Protein AF-A0AA42EDB7-F1 (afdb_monomer)

Foldseek 3Di:
DVVVVVVVVVVVVVVVVPDPPPPPPPDWPCPPPQLVRLCVPPPVVPAVDLLRVLPLHALVRQLVCCPVPPTVDNVSSNRNSVVSVVRNNHDNDPDPPDDD

Radius of gyration: 23.9 Å; Cα contacts (8 Å, |Δi|>4): 80; chains: 1; bounding box: 54×60×37 Å

Secondary structure (DSSP, 8-state):
-HHHHHHHHHHHHHHHS-----------TTTT--HHHHHHHHTTTT-SSHHHHSTTS-HHHHHHHHHHHT-S-HHHHHHHHHHHHHTTTT----------

Mean predicted aligned error: 13.56 Å

Sequence (100 aa):
MSVLVRGIAAACVLACGLAPTGAAAQTDLTAGKTPAQMFSSDCAACHRSPSGLSRGRDPSGVARFLRDHYTSSPANAGALAGYLAGAGGGAATPGPRGRQ

pLDDT: mean 74.89, std 16.47, range [47.59, 94.12]

Stru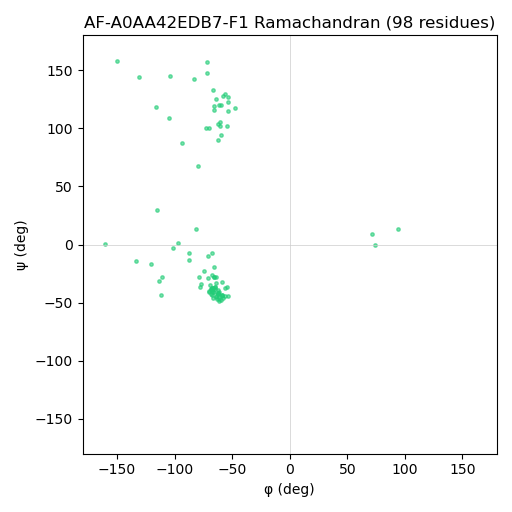cture (mmCIF, N/CA/C/O backbone):
data_AF-A0AA42EDB7-F1
#
_entry.id   AF-A0AA42EDB7-F1
#
loop_
_atom_site.group_PDB
_atom_site.id
_atom_site.type_symbol
_atom_site.label_atom_id
_atom_site.label_alt_id
_atom_site.label_comp_id
_atom_site.label_asym_id
_atom_site.label_entity_id
_atom_site.label_seq_id
_atom_site.pdbx_PDB_ins_code
_atom_site.Cartn_x
_atom_site.Cartn_y
_atom_site.Cartn_z
_atom_site.occupancy
_atom_site.B_iso_or_equiv
_atom_site.auth_seq_id
_atom_site.auth_comp_id
_atom_site.auth_asym_id
_atom_site.auth_atom_id
_atom_site.pdbx_PDB_model_num
ATOM 1 N N . MET A 1 1 ? -32.726 49.858 22.404 1.00 49.66 1 MET A N 1
ATOM 2 C CA . MET A 1 1 ? -33.370 48.743 21.666 1.00 49.66 1 MET A CA 1
ATOM 3 C C . MET A 1 1 ? -32.403 48.106 20.671 1.00 49.66 1 MET A C 1
ATOM 5 O O . MET A 1 1 ? -32.094 46.932 20.803 1.00 49.66 1 MET A O 1
ATOM 9 N N . SER A 1 2 ? -31.843 48.887 19.741 1.00 48.47 2 SER A N 1
ATOM 10 C CA . SER A 1 2 ? -30.972 48.397 18.656 1.00 48.47 2 SER A CA 1
ATOM 11 C C . SER A 1 2 ? -29.610 47.850 19.109 1.00 48.47 2 SER A C 1
ATOM 13 O O . SER A 1 2 ? -29.041 46.991 18.445 1.00 48.47 2 SER A O 1
ATOM 15 N N . VAL A 1 3 ? -29.091 48.315 20.251 1.00 51.44 3 VAL A N 1
ATOM 16 C CA . VAL A 1 3 ? -27.815 47.841 20.826 1.00 51.44 3 VAL A CA 1
ATOM 17 C C . VAL A 1 3 ? -27.979 46.474 21.510 1.00 51.44 3 VAL A C 1
ATOM 19 O O . VAL A 1 3 ? -27.102 45.625 21.395 1.00 51.44 3 VAL A O 1
ATOM 22 N N . LEU A 1 4 ? -29.144 46.222 22.126 1.00 51.22 4 LEU A N 1
ATOM 23 C CA . LEU A 1 4 ? -29.492 44.921 22.714 1.00 51.22 4 LEU A CA 1
ATOM 24 C C . LEU A 1 4 ? -29.668 43.848 21.629 1.00 51.22 4 LEU A C 1
ATOM 26 O O . LEU A 1 4 ? -29.142 42.751 21.759 1.00 51.22 4 LEU A O 1
ATOM 30 N N . VAL A 1 5 ? -30.347 44.189 20.527 1.00 53.94 5 VAL A N 1
ATOM 31 C CA . VAL A 1 5 ? -30.556 43.278 19.386 1.00 53.94 5 VAL A CA 1
ATOM 32 C C . VAL A 1 5 ? -29.229 42.879 18.731 1.00 53.94 5 VAL A C 1
ATOM 34 O O . VAL A 1 5 ? -29.038 41.714 18.392 1.00 53.94 5 VAL A O 1
ATOM 37 N N . ARG A 1 6 ? -28.277 43.815 18.611 1.00 53.97 6 ARG A N 1
ATOM 38 C CA . ARG A 1 6 ? -26.926 43.536 18.092 1.00 53.97 6 ARG A CA 1
ATOM 39 C C . ARG A 1 6 ? -26.098 42.656 19.034 1.00 53.97 6 ARG A C 1
ATOM 41 O O . ARG A 1 6 ? -25.392 41.774 18.557 1.00 53.97 6 ARG A O 1
ATOM 48 N N . GLY A 1 7 ? -26.215 42.861 20.348 1.00 48.16 7 GLY A N 1
ATOM 49 C CA . GLY A 1 7 ? -25.542 42.034 21.355 1.00 48.16 7 GLY A CA 1
ATOM 50 C C . GLY A 1 7 ? -26.060 40.593 21.398 1.00 48.16 7 GLY A C 1
ATOM 51 O O . GLY A 1 7 ? -25.266 39.658 21.453 1.00 48.16 7 GLY A O 1
ATOM 52 N N . ILE A 1 8 ? -27.379 40.403 21.290 1.00 57.78 8 ILE A N 1
ATOM 53 C CA . ILE A 1 8 ? -28.010 39.072 21.250 1.00 57.78 8 ILE A CA 1
ATOM 54 C C . ILE A 1 8 ? -27.658 38.344 19.943 1.00 57.78 8 ILE A C 1
ATOM 56 O O . ILE A 1 8 ? -27.289 37.172 19.973 1.00 57.78 8 ILE A O 1
ATOM 60 N N . ALA A 1 9 ? -27.690 39.042 18.802 1.00 55.59 9 ALA A N 1
ATOM 61 C CA . ALA A 1 9 ? -27.312 38.462 17.514 1.00 55.59 9 ALA A CA 1
ATOM 62 C C . ALA A 1 9 ? -25.841 38.005 17.484 1.00 55.59 9 ALA A C 1
ATOM 64 O O . ALA A 1 9 ? -25.548 36.912 17.004 1.00 55.59 9 ALA A O 1
ATOM 65 N N . ALA A 1 10 ? -24.920 38.796 18.047 1.00 54.41 10 ALA A N 1
ATOM 66 C CA . ALA A 1 10 ? -23.507 38.424 18.141 1.00 54.41 10 ALA A CA 1
ATOM 67 C C . ALA A 1 10 ? -23.278 37.200 19.051 1.00 54.41 10 ALA A C 1
ATOM 69 O O . ALA A 1 10 ? -22.473 36.330 18.719 1.00 54.41 10 ALA A O 1
ATOM 70 N N . ALA A 1 11 ? -24.020 37.088 20.158 1.00 53.72 11 ALA A N 1
ATOM 71 C CA . ALA A 1 11 ? -23.935 35.946 21.068 1.00 53.72 11 ALA A CA 1
ATOM 72 C C . ALA A 1 11 ? -24.457 34.637 20.439 1.00 53.72 11 ALA A C 1
ATOM 74 O O . ALA A 1 11 ? -23.855 33.582 20.631 1.00 53.72 11 ALA A O 1
ATOM 75 N N . CYS A 1 12 ? -25.527 34.692 19.635 1.00 54.41 12 CYS A N 1
ATOM 76 C CA . CYS A 1 12 ? -26.053 33.517 18.930 1.00 54.41 12 CYS A CA 1
ATOM 77 C C . CYS A 1 12 ? -25.105 32.998 17.836 1.00 54.41 12 CYS A C 1
ATOM 79 O O . CYS A 1 12 ? -24.965 31.787 17.677 1.00 54.41 12 CYS A O 1
ATOM 81 N N . VAL A 1 13 ? -24.423 33.890 17.107 1.00 57.53 13 VAL A N 1
ATOM 82 C CA . VAL A 1 13 ? -23.436 33.491 16.086 1.00 57.53 13 VAL A CA 1
ATOM 83 C C . VAL A 1 13 ? -22.216 32.826 16.732 1.00 57.53 13 VAL A C 1
ATOM 85 O O . VAL A 1 13 ? -21.727 31.819 16.223 1.00 57.53 13 VAL A O 1
ATOM 88 N N . LEU A 1 14 ? -21.768 33.326 17.889 1.00 55.03 14 LEU A N 1
ATOM 89 C CA . LEU A 1 14 ? -20.636 32.749 18.618 1.00 55.03 14 LEU A CA 1
ATOM 90 C C . LEU A 1 14 ? -20.963 31.368 19.219 1.00 55.03 14 LEU A C 1
ATOM 92 O O . LEU A 1 14 ? -20.111 30.484 19.228 1.00 55.03 14 LEU A O 1
ATOM 96 N N . ALA A 1 15 ? -22.206 31.152 19.664 1.00 55.50 15 ALA A N 1
ATOM 97 C CA . ALA A 1 15 ? -22.657 29.872 20.215 1.00 55.50 15 ALA A CA 1
ATOM 98 C C . ALA A 1 15 ? -22.881 28.779 19.149 1.00 55.50 15 ALA A C 1
ATOM 100 O O . ALA A 1 15 ? -22.816 27.593 19.464 1.00 55.50 15 ALA A O 1
ATOM 101 N N . CYS A 1 16 ? -23.118 29.151 17.886 1.00 58.34 16 CYS A N 1
ATOM 102 C CA . CYS A 1 16 ? -23.372 28.197 16.800 1.00 58.34 16 CYS A CA 1
ATOM 103 C C . CYS A 1 16 ? -22.085 27.694 16.108 1.00 58.34 16 CYS A C 1
ATOM 105 O O . CYS A 1 16 ? -22.121 26.710 15.375 1.00 58.34 16 CYS A O 1
ATOM 107 N N . GLY A 1 17 ? -20.938 28.341 16.348 1.00 56.81 17 GLY A N 1
ATOM 108 C CA . GLY A 1 17 ? -19.656 27.991 15.720 1.00 56.81 17 GLY A CA 1
ATOM 109 C C . GLY A 1 17 ? -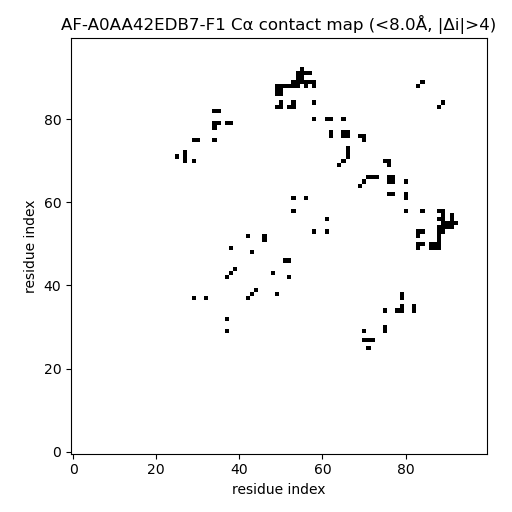18.837 26.913 16.441 1.00 56.81 17 GLY A C 1
ATOM 110 O O . GLY A 1 17 ? -17.814 26.487 15.913 1.00 56.81 17 GLY A O 1
ATOM 111 N N . LEU A 1 18 ? -19.258 26.479 17.634 1.00 58.88 18 LEU A N 1
ATOM 112 C CA . LEU A 1 18 ? -18.481 25.595 18.514 1.00 58.88 18 LEU A CA 1
ATOM 113 C C . LEU A 1 18 ? -19.126 24.219 18.728 1.00 58.88 18 LEU A C 1
ATOM 115 O O . LEU A 1 18 ? -18.937 23.602 19.774 1.00 58.88 18 LEU A O 1
ATOM 119 N N . ALA A 1 19 ? -19.886 23.714 17.754 1.00 61.12 19 ALA A N 1
ATOM 120 C CA . ALA A 1 19 ? -20.246 22.302 17.769 1.00 61.12 19 ALA A CA 1
ATOM 121 C C . ALA A 1 19 ? -18.949 21.494 17.585 1.00 61.12 19 ALA A C 1
ATOM 123 O O . ALA A 1 19 ? -18.322 21.629 16.529 1.00 61.12 19 ALA A O 1
ATOM 124 N N . PRO A 1 20 ? -18.508 20.677 18.565 1.00 58.34 20 PRO A N 1
ATOM 125 C CA . PRO A 1 20 ? -17.450 19.722 18.309 1.00 58.34 20 PRO A CA 1
ATOM 126 C C . PRO A 1 20 ? -17.989 18.802 17.222 1.00 58.34 20 PRO A C 1
ATOM 128 O O . PRO A 1 20 ? -18.873 17.978 17.460 1.00 58.34 20 PRO A O 1
ATOM 131 N N . THR A 1 21 ? -17.500 18.983 16.001 1.00 60.09 21 THR A N 1
ATOM 132 C CA . THR A 1 21 ? -17.603 17.973 14.965 1.00 60.09 21 THR A CA 1
ATOM 133 C C . THR A 1 21 ? -16.810 16.802 15.517 1.00 60.09 21 THR A C 1
ATOM 135 O O . THR A 1 21 ? -15.589 16.748 15.400 1.00 60.09 21 THR A O 1
ATOM 138 N N . GLY A 1 22 ? -17.488 15.918 16.258 1.00 56.31 22 GLY A N 1
ATOM 139 C CA . GLY A 1 22 ? -16.899 14.668 16.705 1.00 56.31 22 GLY A CA 1
ATOM 140 C C . GLY A 1 22 ? -16.233 14.078 15.480 1.00 56.31 22 GLY A C 1
ATOM 141 O O . GLY A 1 22 ? -16.905 13.919 14.461 1.00 56.31 22 GLY A O 1
ATOM 142 N N . ALA A 1 23 ? -14.909 13.915 15.533 1.00 61.16 23 ALA A N 1
ATOM 143 C CA . ALA A 1 23 ? -14.142 13.416 14.411 1.00 61.16 23 ALA A CA 1
ATOM 144 C C . ALA A 1 23 ? -14.786 12.090 14.018 1.00 61.16 23 ALA A C 1
ATOM 146 O O . ALA A 1 23 ? -14.648 11.098 14.734 1.00 61.16 23 ALA A O 1
ATOM 147 N N . ALA A 1 24 ? -15.584 12.102 12.951 1.00 57.59 24 ALA A N 1
ATOM 148 C CA . ALA A 1 24 ? -16.171 10.896 12.420 1.00 57.59 24 ALA A CA 1
ATOM 149 C C . ALA A 1 24 ? -14.965 10.071 11.995 1.00 57.59 24 ALA A C 1
ATOM 151 O O . ALA A 1 24 ? -14.286 10.427 11.031 1.00 57.59 24 ALA A O 1
ATOM 152 N N . ALA A 1 25 ? -14.616 9.063 12.795 1.00 64.00 25 ALA A N 1
ATOM 153 C CA . ALA A 1 25 ? -13.503 8.190 12.488 1.00 64.00 25 ALA A CA 1
ATOM 154 C C . ALA A 1 25 ? -13.760 7.662 11.077 1.00 64.00 25 ALA A C 1
ATOM 156 O O . ALA A 1 25 ? -14.778 7.007 10.842 1.00 64.00 25 ALA A O 1
ATOM 157 N N . GLN A 1 26 ? -12.899 8.030 10.124 1.00 69.75 26 GLN A N 1
ATOM 158 C CA . GLN A 1 26 ? -13.020 7.534 8.761 1.00 69.75 26 GLN A CA 1
ATOM 159 C C . GLN A 1 26 ? -13.063 6.013 8.830 1.00 69.75 26 GLN A C 1
ATOM 161 O O . GLN A 1 26 ? -12.161 5.388 9.391 1.00 69.75 26 GLN A O 1
ATOM 166 N N . THR A 1 27 ? -14.129 5.431 8.287 1.00 76.06 27 THR A N 1
ATOM 167 C CA . THR A 1 27 ? -14.293 3.985 8.255 1.00 76.06 27 THR A CA 1
ATOM 168 C C . THR A 1 27 ? -13.127 3.375 7.490 1.00 76.06 27 THR A C 1
ATOM 170 O O . THR A 1 27 ? -12.909 3.689 6.319 1.00 76.06 27 THR A O 1
ATOM 173 N N . ASP A 1 28 ? -12.367 2.510 8.157 1.00 80.62 28 ASP A N 1
ATOM 174 C CA . ASP A 1 28 ? -11.289 1.770 7.520 1.00 80.62 28 ASP A CA 1
ATOM 175 C C . ASP A 1 28 ? -11.884 0.684 6.615 1.00 80.62 28 ASP A C 1
ATOM 177 O O . ASP A 1 28 ? -12.286 -0.388 7.065 1.00 80.62 28 ASP A O 1
ATOM 181 N N . LEU A 1 29 ? -11.923 0.959 5.312 1.00 83.56 29 LEU A N 1
ATOM 182 C CA . LEU A 1 29 ? -12.414 0.032 4.286 1.00 83.56 29 LEU A CA 1
ATOM 183 C C . LEU A 1 29 ? -11.514 -1.202 4.108 1.00 83.56 29 LEU A C 1
ATOM 185 O O . LEU A 1 29 ? -11.855 -2.123 3.359 1.00 83.56 29 LEU A O 1
ATOM 189 N N . THR A 1 30 ? -10.354 -1.217 4.764 1.00 85.31 30 THR A N 1
ATOM 190 C CA . THR A 1 30 ? -9.417 -2.340 4.766 1.00 85.31 30 THR A CA 1
ATOM 191 C C . THR A 1 30 ? -9.480 -3.183 6.036 1.00 85.31 30 THR A C 1
ATOM 193 O O . THR A 1 30 ? -8.828 -4.226 6.097 1.00 85.31 30 THR A O 1
ATOM 196 N N . ALA A 1 31 ? -10.312 -2.801 7.011 1.00 86.31 31 ALA A N 1
ATOM 197 C CA . ALA A 1 31 ? -10.478 -3.543 8.252 1.00 86.31 31 ALA A CA 1
ATOM 198 C C . ALA A 1 31 ? -10.878 -5.004 7.983 1.00 86.31 31 ALA A C 1
ATOM 200 O O . ALA A 1 31 ? -11.798 -5.294 7.216 1.00 86.31 31 ALA A O 1
ATOM 201 N N . GLY A 1 32 ? -10.158 -5.936 8.612 1.00 87.62 32 GLY A N 1
ATOM 202 C CA . GLY A 1 32 ? -10.413 -7.375 8.498 1.00 87.62 32 GLY A CA 1
ATOM 203 C C . GLY A 1 32 ? -9.993 -8.020 7.171 1.00 87.62 32 GLY A C 1
ATOM 204 O O . GLY A 1 32 ? -10.145 -9.231 7.026 1.00 87.62 32 GLY A O 1
ATOM 205 N N . LYS A 1 33 ? -9.445 -7.265 6.209 1.00 89.75 33 LYS A N 1
ATOM 206 C CA . LYS A 1 33 ? -8.904 -7.834 4.968 1.00 89.75 33 LYS A CA 1
ATOM 207 C C . LYS A 1 33 ? -7.478 -8.340 5.182 1.00 89.75 33 LYS A C 1
ATOM 209 O O . LYS A 1 33 ? -6.662 -7.704 5.843 1.00 89.75 33 LYS A O 1
ATOM 214 N N . THR A 1 34 ? -7.144 -9.461 4.552 1.00 93.38 34 THR A N 1
ATOM 215 C CA . THR A 1 34 ? -5.745 -9.887 4.399 1.00 93.38 34 THR A CA 1
ATOM 216 C C . THR A 1 34 ? -5.017 -8.984 3.390 1.00 93.38 34 THR A C 1
ATOM 218 O O . THR A 1 34 ? -5.664 -8.429 2.497 1.00 93.38 34 THR A O 1
ATOM 221 N N . PRO A 1 35 ? -3.675 -8.886 3.429 1.00 92.12 35 PRO A N 1
ATOM 222 C CA . PRO A 1 35 ? -2.918 -8.097 2.451 1.00 92.12 35 PRO A CA 1
ATOM 223 C C . PRO A 1 35 ? -3.202 -8.460 0.983 1.00 92.12 35 PRO A C 1
ATOM 225 O O . PRO A 1 35 ? -3.285 -7.582 0.127 1.00 92.12 35 PRO A O 1
ATOM 228 N N . ALA A 1 36 ? -3.421 -9.745 0.688 1.00 93.00 36 ALA A N 1
ATOM 229 C CA . ALA A 1 36 ? -3.783 -10.198 -0.654 1.00 93.00 36 ALA A CA 1
ATOM 230 C C . ALA A 1 36 ? -5.187 -9.720 -1.073 1.00 93.00 36 ALA A C 1
ATOM 232 O O . ALA A 1 36 ? -5.383 -9.301 -2.213 1.00 93.00 36 ALA A O 1
ATOM 233 N N . GLN A 1 37 ? -6.155 -9.731 -0.150 1.00 93.88 37 GLN A N 1
ATOM 234 C CA . GLN A 1 37 ? -7.492 -9.187 -0.398 1.00 93.88 37 GLN A CA 1
ATOM 235 C C . GLN A 1 37 ? -7.457 -7.672 -0.610 1.00 93.88 37 GLN A C 1
ATOM 237 O O . GLN A 1 37 ? -8.117 -7.196 -1.525 1.00 93.88 37 GLN A O 1
ATOM 242 N N . MET A 1 38 ? -6.657 -6.935 0.169 1.00 91.50 38 MET A N 1
ATOM 243 C CA . MET A 1 38 ? -6.452 -5.492 -0.025 1.00 91.50 38 MET A CA 1
ATOM 244 C C . MET A 1 38 ? -5.883 -5.192 -1.419 1.00 91.50 38 MET A C 1
ATOM 246 O O . MET A 1 38 ? -6.422 -4.368 -2.154 1.00 91.50 38 MET A O 1
ATOM 250 N N . PHE A 1 39 ? -4.840 -5.920 -1.839 1.00 92.19 39 PHE A N 1
ATOM 251 C CA . PHE A 1 39 ? -4.300 -5.781 -3.193 1.00 92.19 39 PHE A CA 1
ATOM 252 C C . PHE A 1 39 ? -5.371 -6.056 -4.261 1.00 92.19 39 PHE A C 1
ATOM 254 O O . PHE A 1 39 ? -5.510 -5.294 -5.220 1.00 92.19 39 PHE A O 1
ATOM 261 N N . SER A 1 40 ? -6.145 -7.131 -4.089 1.00 93.62 40 SER A N 1
ATOM 262 C CA . SER A 1 40 ? -7.195 -7.504 -5.036 1.00 93.62 40 SER A CA 1
ATOM 263 C C . SER A 1 40 ? -8.326 -6.478 -5.117 1.00 93.62 40 SER A C 1
ATOM 265 O O . SER A 1 40 ? -8.863 -6.297 -6.207 1.00 93.62 40 SER A O 1
ATOM 267 N N . SER A 1 41 ? -8.714 -5.837 -4.008 1.00 91.56 41 SER A N 1
ATOM 268 C CA . SER A 1 41 ? -9.805 -4.857 -4.014 1.00 91.56 41 SER A CA 1
ATOM 269 C C . SER A 1 41 ? -9.388 -3.502 -4.568 1.00 91.56 41 SER A C 1
ATOM 271 O O . SER A 1 41 ? -10.183 -2.875 -5.259 1.00 91.56 41 SER A O 1
ATOM 273 N N . ASP A 1 42 ? -8.159 -3.059 -4.298 1.00 88.75 42 ASP A N 1
ATOM 274 C CA . ASP A 1 42 ? -7.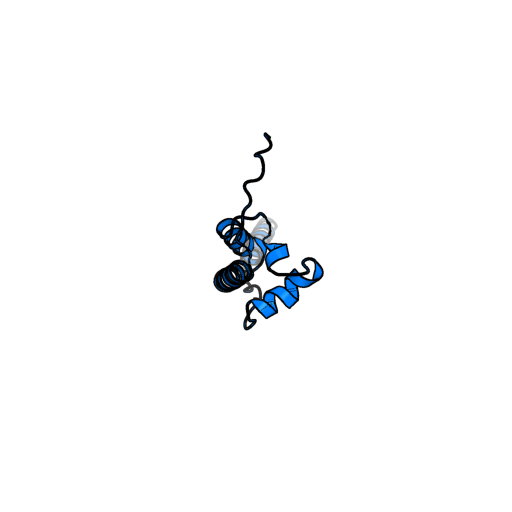811 -1.648 -4.493 1.00 88.75 42 ASP A CA 1
ATOM 275 C C . ASP A 1 42 ? -6.658 -1.412 -5.480 1.00 88.75 42 ASP A C 1
ATOM 277 O O . ASP A 1 42 ? -6.478 -0.299 -5.967 1.00 88.75 42 ASP A O 1
ATOM 281 N N . CYS A 1 43 ? -5.858 -2.434 -5.797 1.00 91.31 43 CYS A N 1
ATOM 282 C CA . CYS A 1 43 ? -4.693 -2.295 -6.679 1.00 91.31 43 CYS A CA 1
ATOM 283 C C . CYS A 1 43 ? -4.854 -3.053 -8.001 1.00 91.31 43 CYS A C 1
ATOM 285 O O . CYS A 1 43 ? -4.337 -2.612 -9.030 1.00 91.31 43 CYS A O 1
ATOM 287 N N . ALA A 1 44 ? -5.573 -4.180 -7.991 1.00 93.81 44 ALA A N 1
ATOM 288 C CA . ALA A 1 44 ? -5.634 -5.110 -9.120 1.00 93.81 44 ALA A CA 1
ATOM 289 C C . ALA A 1 44 ? -6.312 -4.545 -10.381 1.00 93.81 44 ALA A C 1
ATOM 291 O O . ALA A 1 44 ? -6.070 -5.046 -11.479 1.00 93.81 44 ALA A O 1
ATOM 292 N N . ALA A 1 45 ? -7.113 -3.481 -10.246 1.00 94.12 45 ALA A N 1
ATOM 293 C CA . ALA A 1 45 ? -7.710 -2.782 -11.383 1.00 94.12 45 ALA A CA 1
ATOM 294 C C . ALA A 1 45 ? -6.653 -2.129 -12.296 1.00 94.12 45 ALA A C 1
ATOM 296 O O . ALA A 1 45 ? -6.831 -2.086 -13.511 1.00 94.12 45 ALA A O 1
ATOM 297 N N . CYS A 1 46 ? -5.540 -1.665 -11.719 1.00 94.12 46 CYS A N 1
ATOM 298 C CA . CYS A 1 46 ? -4.461 -0.992 -12.449 1.00 94.12 46 CYS A CA 1
ATOM 299 C C . CYS A 1 46 ? -3.178 -1.831 -12.517 1.00 94.12 46 CYS A C 1
ATOM 301 O O . CYS A 1 46 ? -2.395 -1.702 -13.457 1.00 94.12 46 CYS A O 1
ATOM 303 N N . HIS A 1 47 ? -2.946 -2.707 -11.538 1.00 92.56 47 HIS A N 1
ATOM 304 C CA . HIS A 1 47 ? -1.730 -3.505 -11.434 1.00 92.56 47 HIS A CA 1
ATOM 305 C C . HIS A 1 47 ? -2.039 -4.990 -11.557 1.00 92.56 47 HIS A C 1
ATOM 307 O O . HIS A 1 47 ? -2.689 -5.581 -10.703 1.00 92.56 47 HIS A O 1
ATOM 313 N N . ARG A 1 48 ? -1.487 -5.632 -12.591 1.00 92.62 48 ARG A N 1
ATOM 314 C CA . ARG A 1 48 ? -1.713 -7.063 -12.842 1.00 92.62 48 ARG A CA 1
ATOM 315 C C . ARG A 1 48 ? -1.162 -7.972 -11.737 1.00 92.62 48 ARG A C 1
ATOM 317 O O . ARG A 1 48 ? -1.661 -9.079 -11.562 1.00 92.62 48 ARG A O 1
ATOM 324 N N . SER A 1 49 ? -0.123 -7.536 -11.025 1.00 92.00 49 SER A N 1
ATOM 325 C CA . SER A 1 49 ? 0.498 -8.299 -9.941 1.00 92.00 49 SER A CA 1
ATOM 326 C C . SER A 1 49 ? 1.099 -7.390 -8.860 1.00 92.00 49 SER A C 1
ATOM 328 O O . SER A 1 49 ? 1.449 -6.241 -9.159 1.00 92.00 49 SER A O 1
ATOM 330 N N . PRO A 1 50 ? 1.288 -7.904 -7.628 1.00 91.00 50 PRO A N 1
ATOM 331 C CA . PRO A 1 50 ? 1.964 -7.191 -6.542 1.00 91.00 50 PRO A CA 1
ATOM 332 C C . PRO A 1 50 ? 3.354 -6.681 -6.933 1.00 91.00 50 PRO A C 1
ATOM 334 O O . PRO A 1 50 ? 3.679 -5.517 -6.716 1.00 91.00 50 PRO A O 1
ATOM 337 N N . SER A 1 51 ? 4.151 -7.512 -7.608 1.00 88.75 51 SER A N 1
ATOM 338 C CA . SER A 1 51 ? 5.492 -7.136 -8.069 1.00 88.75 51 SER A CA 1
ATOM 339 C C . SER A 1 51 ? 5.451 -6.029 -9.129 1.00 88.75 51 SER A C 1
ATOM 341 O O . SER A 1 51 ? 6.399 -5.259 -9.249 1.00 88.75 51 SER A O 1
ATOM 343 N N . GLY A 1 52 ? 4.365 -5.935 -9.907 1.00 88.81 52 GLY A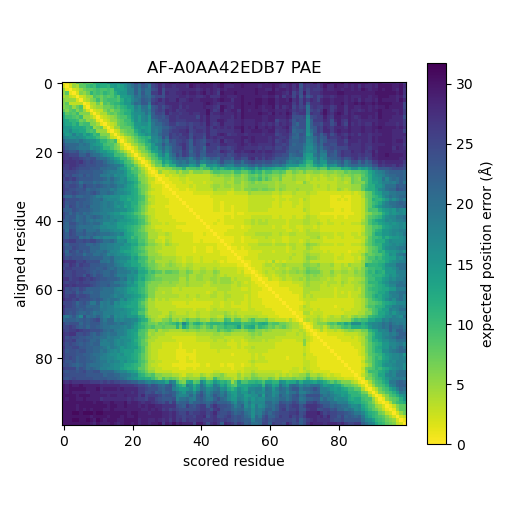 N 1
ATOM 344 C CA . GLY A 1 52 ? 4.137 -4.858 -10.871 1.00 88.81 52 G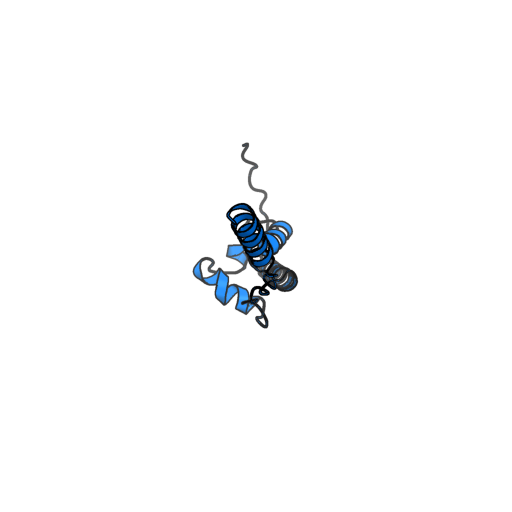LY A CA 1
ATOM 345 C C . GLY A 1 52 ? 3.824 -3.508 -10.217 1.00 88.81 52 GLY A C 1
ATOM 346 O O . GLY A 1 52 ? 4.167 -2.477 -10.786 1.00 88.81 52 GLY A O 1
ATOM 347 N N . LEU A 1 53 ? 3.224 -3.504 -9.023 1.00 88.69 53 LEU A N 1
ATOM 348 C CA . LEU A 1 53 ? 2.965 -2.289 -8.239 1.00 88.69 53 LEU A CA 1
ATOM 349 C C . LEU A 1 53 ? 4.261 -1.682 -7.678 1.00 88.69 53 LEU A C 1
ATOM 351 O O . LEU A 1 53 ? 4.442 -0.467 -7.693 1.00 88.69 53 LEU A O 1
ATOM 3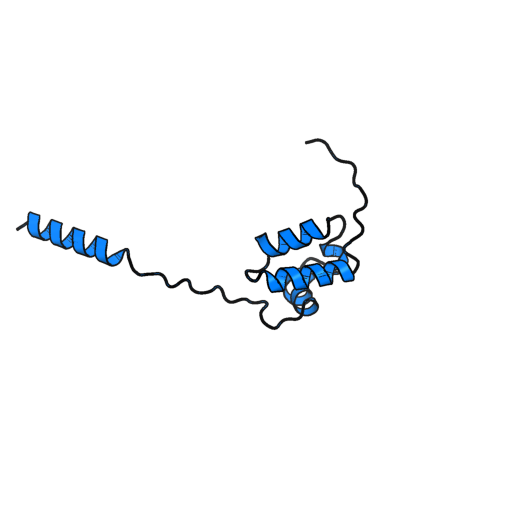55 N N . SER A 1 54 ? 5.180 -2.525 -7.207 1.00 86.31 54 SER A N 1
ATOM 356 C CA . SER A 1 54 ? 6.429 -2.112 -6.550 1.00 86.31 54 SER A CA 1
ATOM 357 C C . SER A 1 54 ? 7.656 -2.090 -7.469 1.00 86.31 54 SER A C 1
ATOM 359 O O . SER A 1 54 ? 8.766 -1.826 -7.007 1.00 86.31 54 SER A O 1
ATOM 361 N N . ARG A 1 55 ? 7.508 -2.411 -8.759 1.00 84.38 55 ARG A N 1
ATOM 362 C CA . ARG A 1 55 ? 8.646 -2.534 -9.684 1.00 84.38 55 ARG A CA 1
ATOM 363 C C . ARG A 1 55 ? 9.451 -1.231 -9.747 1.00 84.38 55 ARG A C 1
ATOM 365 O O . ARG A 1 55 ? 8.897 -0.170 -10.014 1.00 84.38 55 ARG A O 1
ATOM 372 N N . GLY A 1 56 ? 10.766 -1.328 -9.536 1.00 81.62 56 GLY A N 1
ATOM 373 C CA . GLY A 1 56 ? 11.682 -0.182 -9.600 1.00 81.62 56 GLY A CA 1
ATOM 374 C C . GLY A 1 56 ? 11.546 0.814 -8.442 1.00 81.62 56 GLY A C 1
ATOM 375 O O . GLY A 1 56 ? 12.142 1.886 -8.500 1.00 81.62 56 GLY A O 1
ATOM 376 N N . ARG A 1 57 ? 10.770 0.486 -7.402 1.00 83.31 57 ARG A N 1
ATOM 377 C CA . ARG A 1 57 ? 10.621 1.298 -6.190 1.00 83.31 57 ARG A CA 1
ATOM 378 C C . ARG A 1 57 ? 11.419 0.675 -5.047 1.00 83.31 57 ARG A C 1
ATOM 380 O O . ARG A 1 57 ? 11.480 -0.545 -4.922 1.00 83.31 57 ARG A O 1
ATOM 387 N N . ASP A 1 58 ? 11.981 1.522 -4.191 1.00 84.75 58 ASP A N 1
ATOM 388 C CA . ASP A 1 58 ? 12.545 1.079 -2.916 1.00 84.75 58 ASP A CA 1
ATOM 389 C C . ASP A 1 58 ? 11.422 0.559 -1.988 1.00 84.75 58 ASP A C 1
ATOM 391 O O . ASP A 1 58 ? 10.402 1.248 -1.848 1.00 84.75 58 ASP A O 1
ATOM 395 N N . PRO A 1 59 ? 11.574 -0.612 -1.336 1.00 81.31 59 PRO A N 1
ATOM 396 C CA . PRO A 1 59 ? 10.554 -1.173 -0.445 1.00 81.31 59 PRO A CA 1
ATOM 397 C C . PRO A 1 59 ? 10.136 -0.233 0.694 1.00 81.31 59 PRO A C 1
ATOM 399 O O . PRO A 1 59 ? 8.950 -0.137 1.020 1.00 81.31 59 PRO A O 1
ATOM 402 N N . SER A 1 60 ? 11.084 0.515 1.264 1.00 83.62 60 SER A N 1
ATOM 403 C CA . SER A 1 60 ? 10.824 1.495 2.328 1.00 83.62 60 SER A CA 1
ATOM 404 C C . SER A 1 60 ? 10.022 2.682 1.792 1.00 83.62 60 SER A C 1
ATOM 406 O O . SER A 1 60 ? 9.105 3.176 2.451 1.00 83.62 60 SER A O 1
ATOM 408 N N . GLY A 1 61 ? 10.326 3.107 0.562 1.00 87.31 61 GLY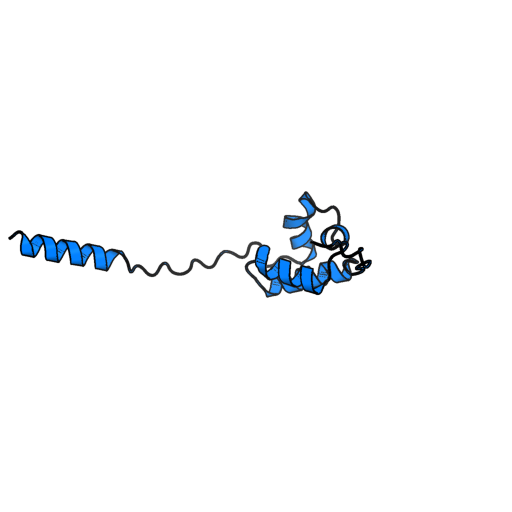 A N 1
ATOM 409 C CA . GLY A 1 61 ? 9.567 4.124 -0.163 1.00 87.31 61 GLY A CA 1
ATOM 410 C C . GLY A 1 61 ? 8.121 3.706 -0.448 1.00 87.31 61 GLY A C 1
ATOM 411 O O . GLY A 1 61 ? 7.203 4.502 -0.249 1.00 87.31 61 GLY A O 1
ATOM 412 N N . VAL A 1 62 ? 7.892 2.451 -0.854 1.00 88.00 62 VAL A N 1
ATOM 413 C CA . VAL A 1 62 ? 6.537 1.898 -1.044 1.00 88.00 62 VAL A CA 1
ATOM 414 C C . VAL A 1 62 ? 5.769 1.876 0.275 1.00 88.00 62 VAL A C 1
ATOM 416 O O . VAL A 1 62 ? 4.633 2.342 0.323 1.00 88.00 62 VAL A O 1
ATOM 419 N N . ALA A 1 63 ? 6.390 1.400 1.357 1.00 83.94 63 ALA A N 1
ATOM 420 C CA . ALA A 1 63 ? 5.758 1.372 2.673 1.00 83.94 63 ALA A CA 1
ATOM 421 C C . ALA A 1 63 ? 5.344 2.775 3.139 1.00 83.94 63 ALA A C 1
ATOM 423 O O . ALA A 1 63 ? 4.225 2.969 3.616 1.00 83.94 63 ALA A O 1
ATOM 424 N N . ARG A 1 64 ? 6.218 3.773 2.951 1.00 87.38 64 ARG A N 1
ATOM 425 C CA . ARG A 1 64 ? 5.897 5.171 3.248 1.00 87.38 64 ARG A CA 1
ATOM 426 C C . ARG A 1 64 ? 4.728 5.672 2.398 1.00 87.38 64 ARG A C 1
ATOM 428 O O . ARG A 1 64 ? 3.786 6.215 2.960 1.00 87.38 64 ARG A O 1
ATOM 435 N N . PHE A 1 65 ? 4.754 5.445 1.084 1.00 90.06 65 PHE A N 1
ATOM 436 C CA . PHE A 1 65 ? 3.669 5.848 0.186 1.00 90.06 65 PHE A CA 1
ATOM 437 C C . PHE A 1 65 ? 2.314 5.271 0.617 1.00 90.06 65 PHE A C 1
ATOM 439 O O . PHE A 1 65 ? 1.323 5.993 0.650 1.00 90.06 65 PHE A O 1
ATOM 446 N N . LEU A 1 66 ? 2.268 3.989 0.993 1.00 90.12 66 LEU A N 1
ATOM 447 C CA . LEU A 1 66 ? 1.025 3.348 1.423 1.00 90.12 66 LEU A CA 1
ATOM 448 C C . LEU A 1 66 ? 0.464 3.953 2.719 1.00 90.12 66 LEU A C 1
ATOM 450 O O . LEU A 1 66 ? -0.751 4.095 2.847 1.00 90.12 66 LEU A O 1
ATOM 454 N N . ARG A 1 67 ? 1.331 4.340 3.662 1.00 85.00 67 ARG A N 1
ATOM 455 C CA . ARG A 1 67 ? 0.905 5.036 4.888 1.00 85.00 67 ARG A CA 1
ATOM 456 C C . ARG A 1 67 ? 0.419 6.452 4.614 1.00 85.00 67 ARG A C 1
ATOM 458 O O . ARG A 1 67 ? -0.548 6.881 5.226 1.00 85.00 67 ARG A O 1
ATOM 465 N N . ASP A 1 68 ? 1.105 7.163 3.727 1.00 88.19 68 ASP A N 1
ATOM 466 C CA . ASP A 1 68 ? 0.830 8.578 3.483 1.00 88.19 68 ASP A CA 1
ATOM 467 C C . ASP A 1 68 ? -0.404 8.770 2.576 1.00 88.19 68 ASP A C 1
ATOM 469 O O . ASP A 1 68 ? -1.076 9.795 2.673 1.00 88.19 68 ASP A O 1
ATOM 473 N N . HIS A 1 69 ? -0.720 7.805 1.698 1.00 86.75 69 HIS A N 1
ATOM 474 C CA . HIS A 1 69 ? -1.684 8.027 0.611 1.00 86.75 69 HIS A CA 1
ATOM 475 C C . HIS A 1 69 ? -2.753 6.951 0.400 1.00 86.75 69 HIS A C 1
ATOM 477 O O . HIS A 1 69 ? -3.694 7.211 -0.345 1.00 86.75 69 HIS A O 1
ATOM 483 N N . TYR A 1 70 ? -2.631 5.757 0.982 1.00 80.44 70 TYR A N 1
ATOM 484 C CA . TYR A 1 70 ? -3.502 4.637 0.598 1.00 80.44 70 TYR A CA 1
ATOM 485 C C . TYR A 1 70 ? -4.494 4.206 1.685 1.00 80.44 70 TYR A C 1
ATOM 487 O O . TYR A 1 70 ? -5.660 3.980 1.374 1.00 80.44 70 TYR A O 1
ATOM 495 N N . THR A 1 71 ? -4.080 4.100 2.950 1.00 72.00 71 THR A N 1
ATOM 496 C CA . THR A 1 71 ? -4.985 3.703 4.045 1.00 72.00 71 THR A CA 1
ATOM 497 C C . THR A 1 71 ? -4.872 4.648 5.231 1.00 72.00 71 THR A C 1
ATOM 499 O O . THR A 1 71 ? -3.788 5.119 5.567 1.00 72.00 71 THR A O 1
ATOM 502 N N . SER A 1 72 ? -6.000 4.895 5.896 1.00 71.44 72 SER A N 1
ATOM 503 C CA . SER A 1 72 ? -6.041 5.605 7.176 1.00 71.44 72 SER A CA 1
ATOM 504 C C . SER A 1 72 ? -5.472 4.773 8.335 1.00 71.44 72 SER A C 1
ATOM 506 O O . SER A 1 72 ? -5.264 5.315 9.418 1.00 71.44 72 SER A O 1
ATOM 508 N N . SER A 1 73 ? -5.201 3.475 8.127 1.00 82.44 73 SER A N 1
ATOM 509 C CA . SER A 1 73 ? -4.649 2.559 9.130 1.00 82.44 73 SER A CA 1
ATOM 510 C C . SER A 1 73 ? -3.158 2.264 8.881 1.00 82.44 73 SER A C 1
ATOM 512 O O . SER A 1 73 ? -2.815 1.501 7.969 1.00 82.44 73 SER A O 1
ATOM 514 N N . PRO A 1 74 ? -2.234 2.782 9.717 1.00 82.00 74 PRO A N 1
ATOM 515 C CA . PRO A 1 74 ? -0.797 2.532 9.572 1.00 82.00 74 PRO A CA 1
ATOM 516 C C . PRO A 1 74 ? -0.416 1.046 9.631 1.00 82.00 74 PRO A C 1
ATOM 518 O O . PRO A 1 74 ? 0.540 0.627 8.977 1.00 82.00 74 PRO A O 1
ATOM 521 N N . ALA A 1 75 ? -1.160 0.248 10.403 1.00 86.06 75 ALA A N 1
ATOM 522 C CA . ALA A 1 75 ? -0.929 -1.188 10.539 1.00 86.06 75 ALA A CA 1
ATOM 523 C C . ALA A 1 75 ? -1.209 -1.928 9.222 1.00 86.06 75 ALA A C 1
ATOM 525 O O . ALA A 1 75 ? -0.380 -2.714 8.760 1.00 86.06 75 ALA A O 1
ATOM 526 N N . ASN A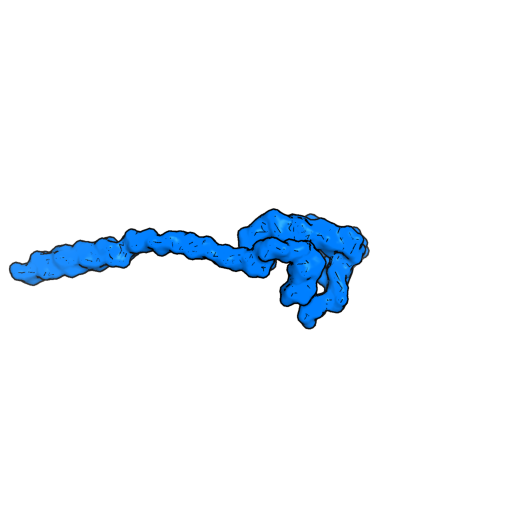 1 76 ? -2.334 -1.616 8.576 1.00 88.00 76 ASN A N 1
ATOM 527 C CA . ASN A 1 76 ? -2.720 -2.235 7.310 1.00 88.00 76 ASN A CA 1
ATOM 528 C C . ASN A 1 76 ? -1.761 -1.833 6.179 1.00 88.00 76 ASN A C 1
ATOM 530 O O . ASN A 1 76 ? -1.386 -2.675 5.364 1.00 88.00 76 ASN A O 1
ATOM 534 N N . ALA A 1 77 ? -1.294 -0.578 6.166 1.00 89.19 77 ALA A N 1
ATOM 535 C CA . ALA A 1 77 ? -0.257 -0.127 5.234 1.00 89.19 77 ALA A CA 1
ATOM 536 C C . ALA A 1 77 ? 1.036 -0.941 5.381 1.00 89.19 77 ALA A C 1
ATOM 538 O O . ALA A 1 77 ? 1.618 -1.364 4.382 1.00 89.19 77 ALA A O 1
ATOM 539 N N . GLY A 1 78 ? 1.473 -1.184 6.622 1.00 88.88 78 GLY A N 1
ATOM 540 C CA . GLY A 1 78 ? 2.655 -1.996 6.910 1.00 88.88 78 GLY A CA 1
ATOM 541 C C . GLY A 1 78 ? 2.491 -3.450 6.464 1.00 88.88 78 GLY A C 1
ATOM 542 O O . GLY A 1 78 ? 3.376 -3.996 5.805 1.00 88.88 78 GLY A O 1
ATOM 543 N N . ALA A 1 79 ? 1.341 -4.061 6.758 1.00 91.12 79 ALA A N 1
ATOM 544 C CA . ALA A 1 79 ? 1.039 -5.431 6.350 1.00 91.12 79 ALA A CA 1
ATOM 545 C C . ALA A 1 79 ? 1.005 -5.585 4.819 1.00 91.12 79 ALA A C 1
ATOM 547 O O . ALA A 1 79 ? 1.585 -6.528 4.273 1.00 91.12 79 ALA A O 1
ATOM 548 N N . LEU A 1 80 ? 0.388 -4.631 4.114 1.00 91.25 80 LEU A N 1
ATOM 549 C CA . LEU A 1 80 ? 0.374 -4.607 2.654 1.00 91.25 80 LEU A CA 1
ATOM 550 C C . LEU A 1 80 ? 1.784 -4.421 2.083 1.00 91.25 80 LEU A C 1
ATOM 552 O O . LEU A 1 80 ? 2.171 -5.159 1.182 1.00 91.25 80 LEU A O 1
ATOM 556 N N . ALA A 1 81 ? 2.586 -3.509 2.635 1.00 90.38 81 ALA A N 1
ATOM 557 C CA . ALA A 1 81 ? 3.967 -3.310 2.198 1.00 90.38 81 ALA A CA 1
ATOM 558 C C . ALA A 1 81 ? 4.817 -4.587 2.335 1.00 90.38 81 ALA A C 1
ATOM 560 O O . ALA A 1 81 ? 5.545 -4.943 1.407 1.00 90.38 81 ALA A O 1
ATOM 561 N N . GLY A 1 82 ? 4.683 -5.310 3.453 1.00 89.69 82 GLY A N 1
ATOM 562 C CA . GLY A 1 82 ? 5.359 -6.594 3.661 1.00 89.69 82 GLY A CA 1
ATOM 563 C C . GLY A 1 82 ? 4.947 -7.655 2.636 1.00 89.69 82 GLY A C 1
ATOM 564 O O . GLY A 1 82 ? 5.800 -8.355 2.090 1.00 89.69 82 GLY A O 1
ATOM 565 N N . TYR A 1 83 ? 3.655 -7.725 2.304 1.00 91.75 83 TYR A N 1
ATOM 566 C CA . TYR A 1 83 ? 3.151 -8.605 1.248 1.00 91.75 83 TYR A CA 1
ATOM 567 C C . TYR A 1 83 ? 3.752 -8.276 -0.128 1.00 91.75 83 TYR A C 1
ATOM 569 O O . TYR A 1 83 ? 4.202 -9.182 -0.831 1.00 91.75 83 TYR A O 1
ATOM 577 N N . LEU A 1 84 ? 3.821 -6.992 -0.500 1.00 89.88 84 LEU A N 1
ATOM 578 C CA . LEU A 1 84 ? 4.425 -6.567 -1.770 1.00 89.88 84 LEU A CA 1
ATOM 579 C C . LEU A 1 84 ? 5.915 -6.930 -1.842 1.00 89.88 84 LEU A C 1
ATOM 581 O O . LEU A 1 84 ? 6.375 -7.421 -2.874 1.00 89.88 84 LEU A O 1
ATOM 585 N N . ALA A 1 85 ? 6.653 -6.740 -0.744 1.00 86.06 85 ALA A N 1
ATOM 586 C CA . ALA A 1 85 ? 8.065 -7.103 -0.659 1.00 86.06 85 ALA A CA 1
ATOM 587 C C . ALA A 1 85 ? 8.278 -8.616 -0.853 1.00 86.06 85 ALA A C 1
ATOM 589 O O . ALA A 1 85 ? 9.100 -9.025 -1.674 1.00 86.06 85 ALA A O 1
ATOM 590 N N . GLY A 1 86 ? 7.483 -9.448 -0.169 1.00 83.69 86 GLY A N 1
ATOM 591 C CA . GLY A 1 86 ? 7.533 -10.910 -0.298 1.00 83.69 86 GLY A CA 1
ATOM 592 C C . GLY A 1 86 ? 7.122 -11.429 -1.681 1.00 83.69 86 GLY A C 1
ATOM 593 O O . GLY A 1 86 ? 7.622 -12.456 -2.130 1.00 83.69 86 GLY A O 1
ATOM 594 N N . ALA A 1 87 ? 6.271 -10.696 -2.403 1.00 81.75 87 ALA A N 1
ATOM 595 C CA . ALA A 1 87 ? 5.835 -11.035 -3.758 1.00 81.75 87 ALA A CA 1
ATOM 596 C C . ALA A 1 87 ? 6.835 -10.623 -4.865 1.00 81.75 87 ALA A C 1
ATOM 598 O O . ALA A 1 87 ? 6.482 -10.606 -6.046 1.00 81.75 87 ALA A O 1
ATOM 599 N N . GLY A 1 88 ? 8.077 -10.273 -4.513 1.00 63.81 88 GLY A N 1
ATOM 600 C CA . GLY A 1 88 ? 9.125 -9.874 -5.463 1.00 63.81 88 GLY A CA 1
ATOM 601 C C . GLY A 1 88 ? 9.239 -8.362 -5.683 1.00 63.81 88 GLY A C 1
ATOM 602 O O . GLY A 1 88 ? 9.907 -7.915 -6.617 1.00 63.81 88 GLY A O 1
ATOM 603 N N . GLY A 1 89 ? 8.605 -7.556 -4.832 1.00 57.47 89 GLY A N 1
ATOM 604 C CA . GLY A 1 89 ? 8.756 -6.107 -4.788 1.00 57.47 89 GLY A CA 1
ATOM 605 C C . GLY A 1 89 ? 10.019 -5.662 -4.065 1.00 57.47 89 GLY A C 1
ATOM 606 O O . GLY A 1 89 ? 9.931 -5.094 -2.984 1.00 57.47 89 GLY A O 1
ATOM 607 N N . GLY A 1 90 ? 11.195 -5.943 -4.626 1.00 50.12 90 GLY A N 1
ATOM 608 C CA . GLY A 1 90 ? 12.450 -5.619 -3.936 1.00 50.12 90 GLY A CA 1
ATOM 609 C C . GLY A 1 90 ? 13.717 -5.545 -4.778 1.00 50.12 90 GLY A C 1
ATOM 610 O O . GLY A 1 90 ? 14.772 -5.246 -4.233 1.00 50.12 90 GLY A O 1
ATOM 611 N N . ALA A 1 91 ? 13.658 -5.766 -6.092 1.00 47.59 91 ALA A N 1
ATOM 612 C CA . ALA A 1 91 ? 14.815 -5.531 -6.950 1.00 47.59 91 ALA A CA 1
ATOM 613 C C . ALA A 1 91 ? 14.742 -4.112 -7.533 1.00 47.59 91 ALA A C 1
ATOM 615 O O . ALA A 1 91 ? 14.191 -3.888 -8.613 1.00 47.59 91 ALA A O 1
ATOM 616 N N . ALA A 1 92 ? 15.279 -3.135 -6.802 1.00 50.22 92 ALA A N 1
ATOM 617 C CA . ALA A 1 92 ? 15.626 -1.849 -7.385 1.00 50.22 92 ALA A CA 1
ATOM 618 C C . ALA A 1 92 ? 16.837 -2.059 -8.307 1.00 50.22 92 ALA A C 1
ATOM 620 O O . ALA A 1 92 ? 17.972 -2.151 -7.847 1.00 50.22 92 ALA A O 1
ATOM 621 N N . THR A 1 93 ? 16.618 -2.157 -9.618 1.00 52.38 93 THR A N 1
ATOM 622 C CA . THR A 1 93 ? 17.701 -1.898 -10.573 1.00 52.38 93 THR A CA 1
ATOM 623 C C . THR A 1 93 ? 18.088 -0.424 -10.421 1.00 52.38 93 THR A C 1
ATOM 625 O O . THR A 1 93 ? 17.197 0.421 -10.536 1.00 52.38 93 THR A O 1
ATOM 628 N N . PRO A 1 94 ? 19.364 -0.074 -10.167 1.00 48.41 94 PRO A N 1
ATOM 629 C CA . PRO A 1 94 ? 19.793 1.319 -10.150 1.00 48.41 94 PRO A CA 1
ATOM 630 C C . PRO A 1 94 ? 19.533 1.945 -11.527 1.00 48.41 94 PRO A C 1
ATOM 632 O O . PRO A 1 94 ? 20.252 1.682 -12.488 1.00 48.41 94 PRO A O 1
ATOM 635 N N . GLY A 1 95 ? 18.463 2.730 -11.648 1.00 53.22 95 GLY A N 1
ATOM 636 C CA . GLY A 1 95 ? 18.188 3.515 -12.847 1.00 53.22 95 GLY A CA 1
ATOM 637 C C . GLY A 1 95 ? 19.168 4.689 -12.945 1.00 53.22 95 GLY A C 1
ATOM 638 O O . GLY A 1 95 ? 19.585 5.217 -11.907 1.00 53.22 95 GLY A O 1
ATOM 639 N N . PRO A 1 96 ? 19.559 5.124 -14.156 1.00 52.97 96 PRO A N 1
ATOM 640 C CA . PRO A 1 96 ? 20.436 6.274 -14.307 1.00 52.97 96 PRO A CA 1
ATOM 641 C C . PRO A 1 96 ? 19.732 7.496 -13.713 1.00 52.97 96 PRO A C 1
ATOM 643 O O . PRO A 1 96 ? 18.634 7.860 -14.131 1.00 52.97 96 PRO A O 1
ATOM 646 N N . ARG A 1 97 ? 20.357 8.105 -12.699 1.00 56.69 97 ARG A N 1
ATOM 647 C CA . ARG A 1 97 ? 19.911 9.361 -12.087 1.00 56.69 97 ARG A CA 1
ATOM 648 C C . ARG A 1 97 ? 19.893 10.452 -13.160 1.00 56.69 97 ARG A C 1
ATOM 650 O O . ARG A 1 97 ? 20.918 11.071 -13.438 1.00 56.69 97 ARG A O 1
ATOM 657 N N . GLY A 1 98 ? 18.730 10.652 -13.774 1.00 51.34 98 GLY A N 1
ATOM 658 C CA . GLY A 1 98 ? 18.448 11.794 -14.630 1.00 51.34 98 GLY A CA 1
ATOM 659 C C . GLY A 1 98 ? 18.464 13.060 -13.785 1.00 51.34 98 GLY A C 1
ATOM 660 O O . GLY A 1 98 ? 17.710 13.171 -12.822 1.00 51.34 98 GLY A O 1
ATOM 661 N N . ARG A 1 99 ? 19.376 13.973 -14.131 1.00 51.81 99 ARG A N 1
ATOM 662 C CA . ARG A 1 99 ? 19.442 15.335 -13.601 1.00 51.81 99 ARG A CA 1
ATOM 663 C C . ARG A 1 99 ? 18.096 16.027 -13.791 1.00 51.81 99 ARG A C 1
ATOM 665 O O . ARG A 1 99 ? 17.617 16.110 -14.920 1.00 51.81 99 ARG A O 1
ATOM 672 N N . GLN A 1 100 ? 17.568 16.565 -12.706 1.00 54.69 100 GLN A N 1
ATOM 673 C CA . GLN A 1 100 ? 16.650 17.695 -12.690 1.00 54.69 100 GLN A CA 1
ATOM 674 C C . GLN A 1 100 ? 16.916 18.480 -11.413 1.00 54.69 100 GLN A C 1
ATOM 676 O O . GLN A 1 100 ? 17.215 17.821 -10.389 1.00 54.69 100 GLN A O 1
#

Solvent-accessible surface area (backbone atoms only — not comparable to full-atom values): 6066 Å² total; per-residue (Å²): 111,73,67,57,54,53,53,54,52,54,51,54,56,61,65,66,71,66,68,80,73,69,78,72,74,75,77,65,90,61,69,94,52,52,48,68,53,46,42,60,76,74,41,43,91,84,27,95,41,56,2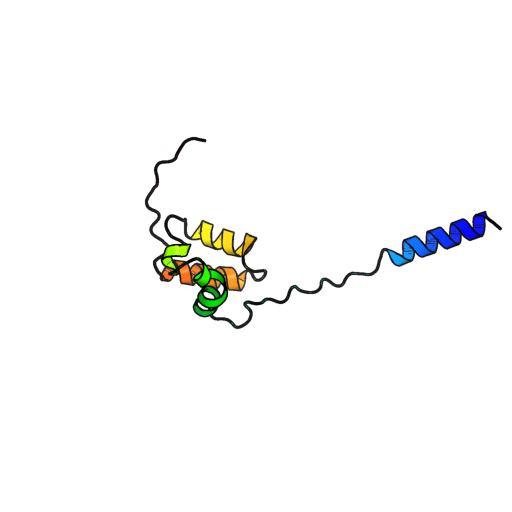9,65,70,33,60,70,36,54,54,69,58,51,31,50,48,30,42,77,73,70,39,95,44,64,67,59,18,48,50,34,36,52,48,28,40,74,55,61,10,62,67,56,67,88,68,83,84,73,88,125